Protein AF-A0A392TXR9-F1 (afdb_monomer_lite)

Radius of gyration: 29.68 Å; chains: 1; bounding box: 68×68×50 Å

Structure (mmCIF, N/CA/C/O backbone):
data_AF-A0A392TXR9-F1
#
_entry.id   AF-A0A392TXR9-F1
#
loop_
_atom_site.group_PDB
_atom_site.id
_atom_site.type_symbol
_atom_site.label_atom_id
_atom_site.label_alt_id
_atom_site.label_comp_id
_atom_site.label_asym_id
_atom_site.label_entity_id
_atom_site.label_seq_id
_atom_site.pdbx_PDB_ins_code
_atom_site.Cartn_x
_atom_site.Cartn_y
_atom_site.Cartn_z
_atom_site.occupancy
_atom_site.B_iso_or_equiv
_atom_site.auth_seq_id
_atom_site.auth_comp_id
_atom_site.auth_asym_id
_atom_site.auth_atom_id
_atom_site.pdbx_PDB_model_num
ATOM 1 N N . GLU A 1 1 ? -50.868 -51.669 -35.263 1.00 37.38 1 GLU A N 1
ATOM 2 C CA . GLU A 1 1 ? -50.291 -53.020 -35.172 1.00 37.38 1 GLU A CA 1
ATOM 3 C C . GLU A 1 1 ? -49.087 -52.943 -34.246 1.00 37.38 1 GLU A C 1
ATOM 5 O O . GLU A 1 1 ? -48.291 -52.020 -34.374 1.00 37.38 1 GLU A O 1
ATOM 10 N N . GLU A 1 2 ? -49.084 -53.802 -33.234 1.00 44.06 2 GLU A N 1
ATOM 11 C CA . GLU A 1 2 ? -48.123 -53.908 -32.131 1.00 44.06 2 GLU A CA 1
ATOM 12 C C . GLU A 1 2 ? -46.712 -54.308 -32.597 1.00 44.06 2 GLU A C 1
ATOM 14 O O . GLU A 1 2 ? -46.580 -55.230 -33.396 1.00 44.06 2 GLU A O 1
ATOM 19 N N . ALA A 1 3 ? -45.662 -53.721 -32.009 1.00 40.88 3 ALA A N 1
ATOM 20 C CA . ALA A 1 3 ? -44.368 -54.393 -31.824 1.00 40.88 3 ALA A CA 1
ATOM 21 C C . ALA A 1 3 ? -43.536 -53.700 -30.727 1.00 40.88 3 ALA A C 1
ATOM 23 O O . ALA A 1 3 ? -43.191 -52.525 -30.826 1.00 40.88 3 ALA A O 1
ATOM 24 N N . GLY A 1 4 ? -43.246 -54.463 -29.672 1.00 40.66 4 GLY A N 1
ATOM 25 C CA . GLY A 1 4 ? -42.665 -54.048 -28.397 1.00 40.66 4 GLY A CA 1
ATOM 26 C C . GLY A 1 4 ? -41.160 -53.694 -28.359 1.00 40.66 4 GLY A C 1
ATOM 27 O O . GLY A 1 4 ? 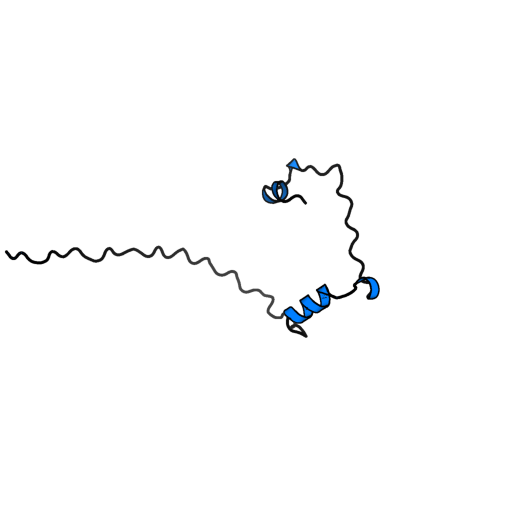-40.536 -53.376 -29.369 1.00 40.66 4 GLY A O 1
ATOM 28 N N . PRO A 1 5 ? -40.566 -53.694 -27.146 1.00 53.47 5 PRO A N 1
ATOM 29 C CA . PRO A 1 5 ? -39.442 -52.841 -26.766 1.00 53.47 5 PRO A CA 1
ATOM 30 C C . PRO A 1 5 ? -38.077 -53.491 -27.031 1.00 53.47 5 PRO A C 1
ATOM 32 O O . PRO A 1 5 ? -37.891 -54.681 -26.784 1.00 53.47 5 PRO A O 1
ATOM 35 N N . SER A 1 6 ? -37.067 -52.704 -27.425 1.00 43.22 6 SER A N 1
ATOM 36 C CA . SER A 1 6 ? -35.691 -53.204 -27.566 1.00 43.22 6 SER A CA 1
ATOM 37 C C . SER A 1 6 ? -34.687 -52.412 -26.730 1.00 43.22 6 SER A C 1
ATOM 39 O O . SER A 1 6 ? -34.286 -51.295 -27.045 1.00 43.22 6 SER A O 1
ATOM 41 N N . ARG A 1 7 ? -34.250 -53.086 -25.668 1.00 55.78 7 ARG A N 1
ATOM 42 C CA . ARG A 1 7 ? -33.198 -52.750 -24.706 1.00 55.78 7 ARG A CA 1
ATOM 43 C C . ARG A 1 7 ? -31.870 -52.408 -25.398 1.00 55.78 7 ARG A C 1
ATOM 45 O O . ARG A 1 7 ? -31.314 -53.259 -26.088 1.00 55.78 7 ARG A O 1
ATOM 52 N N . ARG A 1 8 ? -31.295 -51.231 -25.129 1.00 48.53 8 ARG A N 1
ATOM 53 C CA . ARG A 1 8 ? -29.838 -50.993 -25.202 1.00 48.53 8 ARG A CA 1
ATOM 54 C C . ARG A 1 8 ? -29.432 -50.159 -23.987 1.00 48.53 8 ARG A C 1
ATOM 56 O O . ARG A 1 8 ? -30.063 -49.152 -23.694 1.00 48.53 8 ARG A O 1
ATOM 63 N N . GLY A 1 9 ? -28.491 -50.703 -23.217 1.00 45.00 9 GLY A N 1
ATOM 64 C CA . GLY A 1 9 ? -28.224 -50.358 -21.821 1.00 45.00 9 GLY A CA 1
ATOM 65 C C . GLY A 1 9 ? -27.624 -48.969 -21.573 1.00 45.00 9 GLY A C 1
ATOM 66 O O . GLY A 1 9 ? -27.340 -48.233 -22.515 1.00 45.00 9 GLY A O 1
ATOM 67 N N . PRO A 1 10 ? -27.420 -48.611 -20.293 1.00 48.44 10 PRO A N 1
ATOM 68 C CA . PRO A 1 10 ? -26.848 -47.328 -19.923 1.00 48.44 10 PRO A CA 1
ATOM 69 C C . PRO A 1 10 ? -25.385 -47.272 -20.366 1.00 48.44 10 PRO A C 1
ATOM 71 O O . PRO A 1 10 ? -24.545 -48.042 -19.892 1.00 48.44 10 PRO A O 1
ATOM 74 N N . ASP A 1 11 ? -25.097 -46.342 -21.272 1.00 46.53 11 ASP A N 1
ATOM 75 C CA . ASP A 1 11 ? -23.750 -45.903 -21.605 1.00 46.53 11 ASP A CA 1
ATOM 76 C C . ASP A 1 11 ? -23.081 -45.439 -20.304 1.00 46.53 11 ASP A C 1
ATOM 78 O O . ASP A 1 11 ? -23.426 -44.403 -19.726 1.00 46.53 11 ASP A O 1
ATOM 82 N N . LYS A 1 12 ? -22.193 -46.277 -19.755 1.00 53.44 12 LYS A N 1
ATOM 83 C CA . LYS A 1 12 ? -21.396 -45.943 -18.576 1.00 53.44 12 LYS A CA 1
ATOM 84 C C . LYS A 1 12 ? -20.427 -44.842 -18.986 1.00 53.44 12 LYS A C 1
ATOM 86 O O . LYS A 1 12 ? -19.269 -45.111 -19.308 1.00 53.44 12 LYS A O 1
ATOM 91 N N . ARG A 1 13 ? -20.906 -43.598 -18.933 1.00 55.50 13 ARG A N 1
ATOM 92 C CA . ARG A 1 13 ? -20.107 -42.378 -18.970 1.00 55.50 13 ARG A CA 1
ATOM 93 C C . ARG A 1 13 ? -19.114 -42.467 -17.819 1.00 55.50 13 ARG A C 1
ATOM 95 O O . ARG A 1 13 ? -19.419 -42.126 -16.681 1.00 55.50 13 ARG A O 1
ATOM 102 N N . LYS A 1 14 ? -17.938 -43.014 -18.123 1.00 58.56 14 LYS A N 1
ATOM 103 C CA . LYS A 1 14 ? -16.771 -43.069 -17.253 1.00 58.56 14 LYS A CA 1
ATOM 104 C C . LYS A 1 14 ? -16.451 -41.627 -16.901 1.00 58.56 14 LYS A C 1
ATOM 106 O O . LYS A 1 14 ? -15.850 -40.911 -17.700 1.00 58.56 14 LYS A O 1
ATOM 111 N N . GLU A 1 15 ? -16.952 -41.195 -15.747 1.00 53.91 15 GLU A N 1
ATOM 112 C CA . GLU A 1 15 ? -16.568 -39.960 -15.091 1.00 53.91 15 GLU A CA 1
ATOM 113 C C . GLU A 1 15 ? -15.045 -39.969 -15.093 1.00 53.91 15 GLU A C 1
ATOM 115 O O . GLU A 1 15 ? -14.403 -40.778 -14.419 1.00 53.91 15 GLU A O 1
ATOM 120 N N . ARG A 1 16 ? -14.462 -39.160 -15.983 1.00 52.94 16 ARG A N 1
ATOM 121 C CA . ARG A 1 16 ? -13.044 -38.850 -15.947 1.00 52.94 16 ARG A CA 1
ATOM 122 C C . ARG A 1 16 ? -12.870 -38.155 -14.611 1.00 52.94 16 ARG A C 1
ATOM 124 O O . ARG A 1 16 ? -13.080 -36.954 -14.508 1.00 52.94 16 ARG A O 1
ATOM 131 N N . GLN A 1 17 ? -12.575 -38.940 -13.582 1.00 60.97 17 GLN A N 1
ATOM 132 C CA . GLN A 1 17 ? -12.075 -38.434 -12.326 1.00 60.97 17 GLN A CA 1
ATOM 133 C C . GLN A 1 17 ? -10.799 -37.696 -12.697 1.00 60.97 17 GLN A C 1
ATOM 135 O O . GLN A 1 17 ? -9.771 -38.302 -13.002 1.00 60.97 17 GLN A O 1
ATOM 140 N N . SER A 1 18 ? -10.916 -36.375 -12.790 1.00 62.69 18 SER A N 1
ATOM 141 C CA . SER A 1 18 ? -9.782 -35.482 -12.915 1.00 62.69 18 SER A CA 1
ATOM 142 C C . SER A 1 18 ? -8.778 -35.890 -11.838 1.00 62.69 18 SER A C 1
ATOM 144 O O . SER A 1 18 ? -9.198 -36.100 -10.693 1.00 62.69 18 SER A O 1
ATOM 146 N N . PRO A 1 19 ? -7.485 -36.050 -12.164 1.00 59.88 19 PRO A N 1
ATOM 147 C CA . PRO A 1 19 ? -6.492 -36.401 -11.162 1.00 59.88 19 PRO A CA 1
ATOM 148 C C . PRO A 1 19 ? -6.589 -35.378 -10.030 1.00 59.88 19 PRO A C 1
ATOM 150 O O . PRO A 1 19 ? -6.416 -34.176 -10.254 1.00 59.88 19 PRO A O 1
ATOM 153 N N . LYS A 1 20 ? -6.953 -35.851 -8.830 1.00 71.88 20 LYS A N 1
ATOM 154 C CA . LYS A 1 20 ? -6.998 -35.024 -7.625 1.00 71.88 20 LYS A CA 1
ATOM 155 C C . LYS A 1 20 ? -5.599 -34.450 -7.455 1.00 71.88 20 LYS A C 1
ATOM 157 O O . LYS A 1 20 ? -4.665 -35.193 -7.166 1.00 71.88 20 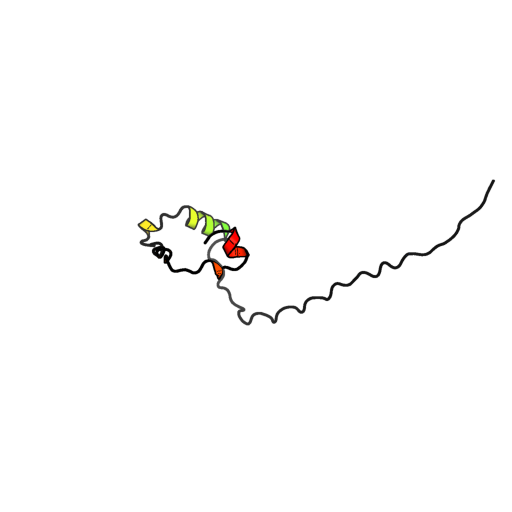LYS A O 1
ATOM 162 N N . GLN A 1 21 ? -5.460 -33.149 -7.698 1.00 72.38 21 GLN A N 1
ATOM 163 C CA . GLN A 1 21 ? -4.214 -32.434 -7.457 1.00 72.38 21 GLN A CA 1
ATOM 164 C C . GLN A 1 21 ? -3.790 -32.724 -6.010 1.00 72.38 21 GLN A C 1
ATOM 166 O O . GLN A 1 21 ? -4.637 -32.621 -5.111 1.00 72.38 21 GLN A O 1
ATOM 171 N N . PRO A 1 22 ? -2.536 -33.140 -5.765 1.00 75.00 22 PRO A N 1
ATOM 172 C CA . PRO A 1 22 ? -2.068 -33.343 -4.406 1.00 75.00 22 PRO A CA 1
ATOM 173 C C . PRO A 1 22 ? -2.229 -32.023 -3.651 1.00 75.00 22 PRO A C 1
ATOM 175 O O . PRO A 1 22 ? -1.827 -30.964 -4.135 1.00 75.00 22 PRO A O 1
ATOM 178 N N . LYS A 1 23 ? -2.876 -32.076 -2.481 1.00 80.00 23 LYS A N 1
ATOM 179 C CA . LYS A 1 23 ? -3.009 -30.889 -1.636 1.00 80.00 23 LYS A CA 1
ATOM 180 C C . LYS A 1 23 ? -1.599 -30.405 -1.283 1.00 80.00 23 LYS A C 1
ATOM 182 O O . LYS A 1 23 ? -0.761 -31.243 -0.939 1.00 80.00 23 LYS A O 1
ATOM 187 N N . PRO A 1 24 ? -1.326 -29.092 -1.360 1.00 79.06 24 PRO A N 1
ATOM 188 C CA . PRO A 1 24 ? -0.045 -28.568 -0.922 1.00 79.06 24 PRO A CA 1
ATOM 189 C C . PRO A 1 24 ? 0.189 -28.948 0.548 1.00 79.06 24 PRO A C 1
ATOM 191 O O . PRO A 1 24 ? -0.782 -29.073 1.307 1.00 79.06 24 PRO A O 1
ATOM 194 N N . PRO A 1 25 ? 1.454 -29.150 0.959 1.00 79.44 25 PRO A N 1
ATOM 195 C CA . PRO A 1 25 ? 1.775 -29.420 2.352 1.00 79.44 25 PRO A CA 1
ATOM 196 C C . PRO A 1 25 ? 1.177 -28.318 3.238 1.00 79.44 25 PRO A C 1
ATOM 198 O O . PRO A 1 25 ? 1.205 -27.144 2.849 1.00 79.44 25 PRO A O 1
ATOM 201 N N . PRO A 1 26 ? 0.609 -28.675 4.405 1.00 74.81 26 PRO A N 1
ATOM 202 C CA . PRO A 1 26 ? 0.005 -27.695 5.292 1.00 74.81 26 PRO A CA 1
ATOM 203 C C . PRO A 1 26 ? 1.045 -26.636 5.656 1.00 74.81 26 PRO A C 1
ATOM 205 O O . PRO A 1 26 ? 2.195 -26.950 5.976 1.00 74.81 26 PRO A O 1
ATOM 208 N N . SER A 1 27 ? 0.640 -25.371 5.557 1.00 77.19 27 SER A N 1
ATOM 209 C CA . SER A 1 27 ? 1.500 -24.249 5.914 1.00 77.19 27 SER A CA 1
ATOM 210 C C . SER A 1 27 ? 1.978 -24.410 7.357 1.00 77.19 27 SER A C 1
ATOM 212 O O . SER A 1 27 ? 1.174 -24.623 8.261 1.00 77.19 27 SER A O 1
ATOM 214 N N . LYS A 1 28 ? 3.288 -24.261 7.583 1.00 79.75 28 LYS A N 1
ATOM 215 C CA . LYS A 1 28 ? 3.876 -24.197 8.934 1.00 79.75 28 LYS A CA 1
ATOM 216 C C . LYS A 1 28 ? 3.446 -22.935 9.691 1.00 79.75 28 LYS A C 1
ATOM 218 O O . LYS A 1 28 ? 3.669 -22.827 10.890 1.00 79.75 28 LYS A O 1
ATOM 223 N N . PHE A 1 29 ? 2.870 -21.965 8.983 1.00 77.25 29 PHE A N 1
ATOM 224 C CA . PHE A 1 29 ? 2.388 -20.718 9.545 1.00 77.25 29 PHE A CA 1
ATOM 225 C C . PHE A 1 29 ? 0.938 -20.899 10.004 1.00 77.25 29 PHE A C 1
ATOM 227 O O . PHE A 1 29 ? 0.007 -20.818 9.203 1.00 77.25 29 PHE A O 1
ATOM 234 N N . THR A 1 30 ? 0.762 -21.205 11.288 1.00 72.00 30 THR A N 1
ATOM 235 C CA . THR A 1 30 ? -0.541 -21.517 11.898 1.00 72.00 30 THR A CA 1
ATOM 236 C C . THR A 1 30 ? -1.182 -20.334 12.625 1.00 72.00 30 THR A C 1
ATOM 238 O O . THR A 1 30 ? -2.302 -20.462 13.111 1.00 72.00 30 THR A O 1
ATOM 241 N N . GLY A 1 31 ? -0.508 -19.183 12.705 1.00 81.69 31 GLY A N 1
ATOM 242 C CA . GLY A 1 31 ? -0.951 -18.051 13.518 1.00 81.69 31 GLY A CA 1
ATOM 243 C C . GLY A 1 31 ? -0.908 -16.737 12.758 1.00 81.69 31 GLY A C 1
ATOM 244 O O . GLY A 1 31 ? 0.099 -16.037 12.790 1.00 81.69 31 GLY A O 1
ATOM 245 N N . TYR A 1 32 ? -2.014 -16.377 12.110 1.00 82.00 32 TYR A N 1
ATOM 246 C CA . TYR A 1 32 ? -2.250 -14.974 11.782 1.00 82.00 32 TYR A CA 1
ATOM 247 C C . TYR A 1 32 ? -2.812 -14.286 13.021 1.00 82.00 32 TYR A C 1
ATOM 249 O O . TYR A 1 32 ? -3.757 -14.787 13.632 1.00 82.00 32 TYR A O 1
ATOM 257 N N . THR A 1 33 ? -2.268 -13.124 13.370 1.00 86.38 33 THR A N 1
ATOM 258 C CA . THR A 1 33 ? -2.942 -12.228 14.309 1.00 86.38 33 THR A CA 1
ATOM 259 C C . THR A 1 33 ? -4.288 -11.833 13.692 1.00 86.38 33 THR A C 1
ATOM 261 O O . THR A 1 33 ? -4.297 -11.356 12.550 1.00 86.38 33 THR A O 1
ATOM 264 N N . PRO A 1 34 ? -5.426 -12.051 14.378 1.00 88.19 34 PRO A N 1
ATOM 265 C CA . PRO A 1 34 ? -6.718 -11.626 13.861 1.00 88.19 34 PRO A CA 1
ATOM 266 C C . PRO A 1 34 ? -6.741 -10.103 13.712 1.00 88.19 34 PRO A C 1
ATOM 268 O O . PRO A 1 34 ? -6.076 -9.375 14.448 1.00 88.19 34 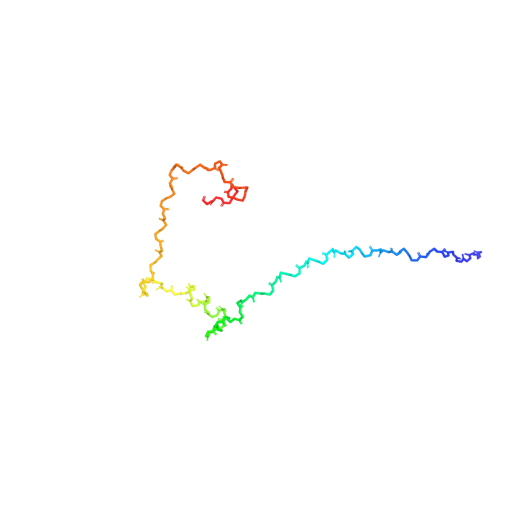PRO A O 1
ATOM 271 N N . LEU A 1 35 ? -7.502 -9.614 12.737 1.00 88.50 35 LEU A N 1
ATOM 272 C CA . LEU A 1 35 ? -7.656 -8.180 12.526 1.00 88.50 35 LEU A CA 1
ATOM 273 C C . LEU A 1 35 ? -8.491 -7.569 13.658 1.00 88.50 35 LEU A C 1
ATOM 275 O O . LEU A 1 35 ? -9.507 -8.133 14.057 1.00 88.50 35 LEU A O 1
ATOM 279 N N . ASN A 1 36 ? -8.112 -6.372 14.109 1.00 92.31 36 ASN A N 1
ATOM 280 C CA . ASN A 1 36 ? -8.855 -5.621 15.130 1.00 92.31 36 ASN A CA 1
ATOM 281 C C . ASN A 1 36 ? -10.233 -5.127 14.639 1.00 92.31 36 ASN A C 1
ATOM 283 O O . ASN A 1 36 ? -11.065 -4.706 15.437 1.00 92.31 36 ASN A O 1
ATOM 287 N N . ALA A 1 37 ? -10.465 -5.139 13.325 1.00 93.19 37 ALA A N 1
ATOM 288 C CA . ALA A 1 37 ? -11.693 -4.703 12.673 1.00 93.19 37 ALA A CA 1
ATOM 289 C C . ALA A 1 37 ? -11.965 -5.571 11.430 1.00 93.19 37 ALA A C 1
ATOM 291 O O . ALA A 1 37 ? -11.027 -6.147 10.870 1.00 93.19 37 ALA A O 1
ATOM 292 N N . PRO A 1 38 ? -13.226 -5.665 10.963 1.00 94.75 38 PRO A N 1
ATOM 293 C CA . PRO A 1 38 ? -13.535 -6.350 9.715 1.00 94.75 38 PRO A CA 1
ATOM 294 C C . PRO A 1 38 ? -12.797 -5.704 8.539 1.00 94.75 38 PRO A C 1
ATOM 296 O O . PRO A 1 38 ? -12.561 -4.490 8.511 1.00 94.75 38 PRO A O 1
ATOM 299 N N . ARG A 1 39 ? -12.453 -6.531 7.550 1.00 94.12 39 ARG A N 1
ATOM 300 C CA . ARG A 1 39 ? -11.638 -6.141 6.393 1.00 94.12 39 ARG A CA 1
ATOM 301 C C . ARG A 1 39 ? -12.235 -4.948 5.649 1.00 94.12 39 ARG A C 1
ATOM 303 O O . ARG A 1 39 ? -11.499 -4.055 5.239 1.00 94.12 39 ARG A O 1
ATOM 310 N N . GLU A 1 40 ? -13.554 -4.916 5.509 1.00 95.81 40 GLU A N 1
ATOM 311 C CA . GLU A 1 40 ? -14.293 -3.870 4.801 1.00 95.81 40 GLU A CA 1
ATOM 312 C C . GLU A 1 40 ? -14.102 -2.505 5.469 1.00 95.81 40 GLU A C 1
ATOM 314 O O . GLU A 1 40 ? -13.885 -1.509 4.780 1.00 95.8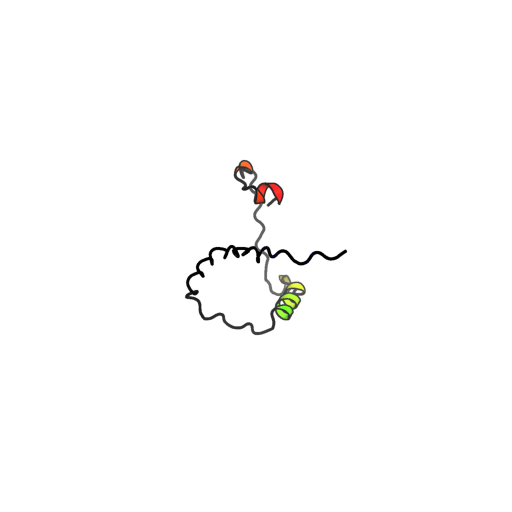1 40 GLU A O 1
ATOM 319 N N . ARG A 1 41 ? -14.110 -2.459 6.810 1.00 95.25 41 ARG A N 1
ATOM 320 C CA . ARG A 1 41 ? -13.884 -1.217 7.565 1.00 95.25 41 ARG A CA 1
ATOM 321 C C . ARG A 1 41 ? -12.462 -0.702 7.381 1.00 95.25 41 ARG A C 1
ATOM 323 O O . ARG A 1 41 ? -12.293 0.477 7.097 1.00 95.25 41 ARG A O 1
ATOM 330 N N . ILE A 1 42 ? -11.465 -1.586 7.471 1.00 93.69 42 ILE A N 1
ATOM 331 C CA . ILE A 1 42 ? -10.055 -1.216 7.275 1.00 93.69 42 ILE A CA 1
ATOM 332 C C . ILE A 1 42 ? -9.848 -0.645 5.866 1.00 93.69 42 ILE A C 1
ATOM 334 O O . ILE A 1 42 ? -9.217 0.396 5.705 1.00 93.69 42 ILE A O 1
ATOM 338 N N . LEU A 1 43 ? -10.405 -1.291 4.837 1.00 92.38 43 LEU A N 1
ATOM 339 C CA . LEU A 1 43 ? -10.279 -0.823 3.454 1.00 92.38 43 LEU A CA 1
ATOM 340 C C . LEU A 1 43 ? -10.972 0.526 3.222 1.00 92.38 43 LEU A C 1
ATOM 342 O O . LEU A 1 43 ? -10.407 1.381 2.536 1.00 92.38 43 LEU A O 1
ATOM 346 N N . ALA A 1 44 ? -12.161 0.737 3.790 1.00 93.81 44 ALA A N 1
ATOM 347 C CA . ALA A 1 44 ? -12.861 2.018 3.705 1.00 93.81 44 ALA A CA 1
ATOM 348 C C . ALA A 1 44 ? -12.069 3.145 4.392 1.00 93.81 44 ALA A C 1
ATOM 350 O O . ALA A 1 44 ? -11.883 4.217 3.812 1.00 93.81 44 ALA A O 1
ATOM 351 N N . GLU A 1 45 ? -11.536 2.882 5.587 1.00 91.19 45 GLU A N 1
ATOM 352 C CA . GLU A 1 45 ? -10.709 3.834 6.330 1.00 91.19 45 GLU A CA 1
ATOM 353 C C . GLU A 1 45 ? -9.454 4.207 5.536 1.00 91.19 45 GLU A C 1
ATOM 355 O O . GLU A 1 45 ? -9.251 5.383 5.245 1.00 91.19 45 GLU A O 1
ATOM 360 N N . VAL A 1 46 ? -8.682 3.217 5.076 1.00 90.50 46 VAL A N 1
ATOM 361 C CA . VAL A 1 46 ? -7.476 3.413 4.249 1.00 90.50 46 VAL A CA 1
ATOM 362 C C . VAL A 1 46 ? -7.790 4.206 2.977 1.00 90.50 46 VAL A C 1
ATOM 364 O O . VAL A 1 46 ? -7.015 5.075 2.590 1.00 90.50 46 VAL A O 1
ATOM 367 N N . SER A 1 47 ? -8.935 3.953 2.340 1.00 89.38 47 SER A N 1
ATOM 368 C CA . SER A 1 47 ? -9.330 4.660 1.111 1.00 89.38 47 SER A CA 1
ATOM 369 C C . SER A 1 47 ? -9.671 6.133 1.354 1.00 89.38 47 SER A C 1
ATOM 371 O O . SER A 1 47 ? -9.426 6.976 0.494 1.00 89.38 47 SER A O 1
ATOM 373 N N . SER A 1 48 ? -10.234 6.448 2.521 1.00 89.19 48 SER A N 1
ATOM 374 C CA . SER A 1 48 ? -10.594 7.817 2.920 1.00 89.19 48 SER A CA 1
ATOM 375 C C . SER A 1 48 ? -9.472 8.566 3.657 1.00 89.19 48 SER A C 1
ATOM 377 O O . SER A 1 48 ? -9.529 9.789 3.811 1.00 89.19 48 SER A O 1
ATOM 379 N N . ALA A 1 49 ? -8.442 7.850 4.114 1.00 88.69 49 ALA A N 1
ATOM 380 C CA . ALA A 1 49 ? -7.375 8.396 4.935 1.00 88.69 49 ALA A CA 1
ATOM 381 C C . ALA A 1 49 ? -6.475 9.363 4.155 1.00 88.69 49 ALA A C 1
ATOM 383 O O . ALA A 1 49 ? -5.980 9.085 3.061 1.00 88.69 49 ALA A O 1
ATOM 384 N N . ASN A 1 50 ? -6.170 10.505 4.774 1.00 87.12 50 ASN A N 1
ATOM 385 C CA . ASN A 1 50 ? -5.168 11.423 4.249 1.00 87.12 50 ASN A CA 1
ATOM 386 C C . ASN A 1 50 ? -3.780 11.056 4.791 1.00 87.12 50 ASN A C 1
ATOM 388 O O . ASN A 1 50 ? -3.327 11.597 5.801 1.00 87.12 50 ASN A O 1
ATOM 392 N N . PHE A 1 51 ? -3.088 10.167 4.079 1.00 86.12 51 PHE A N 1
ATOM 393 C CA . PHE A 1 51 ? -1.750 9.674 4.434 1.00 86.12 51 PHE A CA 1
ATOM 394 C C . PHE A 1 51 ? -0.718 10.784 4.672 1.00 86.12 51 PHE A C 1
ATOM 396 O O . PHE A 1 51 ? 0.160 10.636 5.519 1.00 86.12 51 PHE A O 1
ATOM 403 N N . LYS A 1 52 ? -0.864 11.940 4.006 1.00 83.00 52 LYS A N 1
ATOM 404 C CA . LYS A 1 52 ? 0.029 13.091 4.212 1.00 83.00 52 LYS A CA 1
ATOM 405 C C . LYS A 1 52 ? -0.091 13.669 5.625 1.00 83.00 52 LYS A C 1
ATOM 407 O O . LYS A 1 52 ? 0.923 14.077 6.179 1.00 83.00 52 LYS A O 1
ATOM 412 N N . LYS A 1 53 ? -1.297 13.677 6.214 1.00 84.31 53 LYS A N 1
ATOM 413 C CA . LYS A 1 53 ? -1.518 14.135 7.601 1.00 84.31 53 LYS A CA 1
ATOM 414 C C . LYS A 1 53 ? -0.881 13.195 8.625 1.00 84.31 53 LYS A C 1
ATOM 416 O O . LYS A 1 53 ? -0.448 13.650 9.672 1.00 84.31 53 LYS A O 1
ATOM 421 N N . ALA A 1 54 ? -0.792 11.907 8.301 1.00 82.94 54 ALA A N 1
ATOM 422 C CA . ALA A 1 54 ? -0.149 10.893 9.131 1.00 82.94 54 ALA A CA 1
ATOM 423 C C . ALA A 1 54 ? 1.368 10.772 8.877 1.00 82.94 54 ALA A C 1
ATOM 425 O O . ALA A 1 54 ? 1.983 9.803 9.311 1.00 82.94 54 ALA A O 1
ATOM 426 N N . CYS A 1 55 ? 1.973 11.704 8.126 1.00 81.75 55 CYS A N 1
ATOM 427 C CA . CYS A 1 55 ? 3.371 11.638 7.676 1.00 81.75 55 CYS A CA 1
ATOM 428 C C . CYS A 1 55 ? 3.726 10.357 6.890 1.00 81.75 55 CYS A C 1
ATOM 430 O O . CYS A 1 55 ? 4.901 10.076 6.647 1.00 81.75 55 CYS A O 1
ATOM 432 N N . ILE A 1 56 ? 2.725 9.600 6.432 1.00 86.44 56 ILE A N 1
ATOM 433 C CA . ILE A 1 56 ? 2.901 8.417 5.597 1.00 86.44 56 ILE A CA 1
ATOM 434 C C . ILE A 1 56 ? 3.132 8.913 4.173 1.00 86.44 56 ILE A C 1
ATOM 436 O O . ILE A 1 56 ? 2.215 9.338 3.462 1.00 86.44 56 ILE A O 1
ATOM 440 N N . ARG A 1 57 ? 4.400 8.907 3.760 1.00 85.75 57 ARG A N 1
ATOM 441 C CA . ARG A 1 57 ? 4.802 9.307 2.414 1.00 85.75 57 ARG A CA 1
ATOM 442 C C . ARG A 1 57 ? 4.860 8.084 1.514 1.00 85.75 57 ARG A C 1
ATOM 444 O O . ARG A 1 57 ? 5.528 7.105 1.830 1.00 85.75 57 ARG A O 1
ATOM 451 N N . TYR A 1 58 ? 4.217 8.180 0.356 1.00 81.06 58 TYR A N 1
ATOM 452 C CA . TYR A 1 58 ? 4.378 7.176 -0.685 1.00 81.06 58 TYR A CA 1
ATOM 453 C C . TYR A 1 58 ? 5.855 7.060 -1.085 1.00 81.06 58 TYR A C 1
ATOM 455 O O . TYR A 1 58 ? 6.522 8.096 -1.233 1.00 81.06 58 TYR A O 1
ATOM 463 N N . PRO A 1 59 ? 6.375 5.833 -1.276 1.00 84.44 59 PRO A N 1
ATOM 464 C CA . PRO A 1 59 ? 7.700 5.659 -1.844 1.00 84.44 59 PRO A CA 1
ATOM 465 C C . PRO A 1 59 ? 7.759 6.402 -3.179 1.00 84.44 59 PRO A C 1
ATOM 467 O O . PRO A 1 59 ? 6.817 6.361 -3.974 1.00 84.44 59 PRO A O 1
ATOM 470 N N . LYS A 1 60 ? 8.856 7.130 -3.409 1.00 80.88 60 LYS A N 1
ATOM 471 C CA . LYS A 1 60 ? 9.062 7.815 -4.686 1.00 80.88 60 LYS A CA 1
ATOM 472 C C . LYS A 1 60 ? 9.055 6.753 -5.780 1.00 80.88 60 LYS A C 1
ATOM 474 O O . LYS A 1 60 ? 9.853 5.819 -5.718 1.00 80.88 60 LYS A O 1
ATOM 479 N N . GLN A 1 61 ? 8.174 6.903 -6.768 1.00 78.44 61 GLN A N 1
ATOM 480 C CA . GLN A 1 61 ? 8.298 6.120 -7.989 1.00 78.44 61 GLN A CA 1
ATOM 481 C C . GLN A 1 61 ? 9.678 6.407 -8.573 1.00 78.44 61 GLN A C 1
ATOM 483 O O .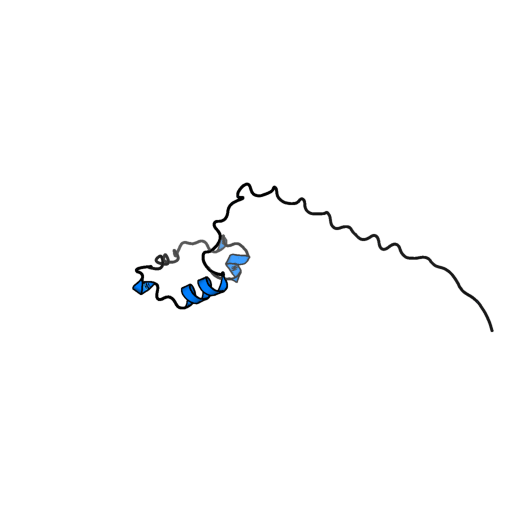 GLN A 1 61 ? 10.061 7.566 -8.757 1.00 78.44 61 GLN A O 1
ATOM 488 N N . LEU A 1 62 ? 10.454 5.348 -8.776 1.00 76.75 62 LEU A N 1
ATOM 489 C CA . LEU A 1 6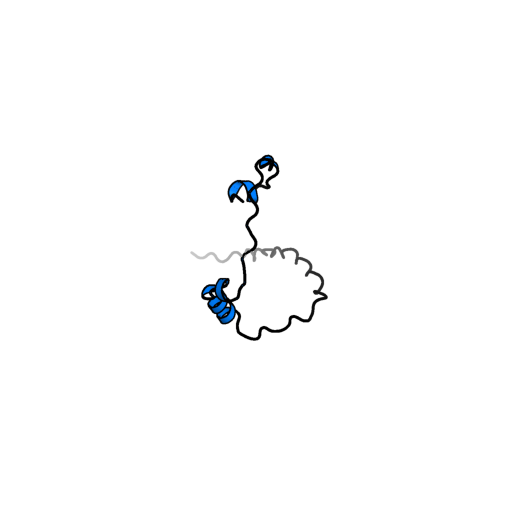2 ? 11.741 5.481 -9.429 1.00 76.75 62 LEU A CA 1
ATOM 490 C C . LEU A 1 62 ? 11.487 5.837 -10.896 1.00 76.75 62 LEU A C 1
ATOM 492 O O . LEU A 1 62 ? 10.574 5.268 -11.500 1.00 76.75 62 LEU A O 1
ATOM 496 N N . PRO A 1 63 ? 12.272 6.758 -11.481 1.00 77.06 63 PRO A N 1
ATOM 497 C CA . PRO A 1 63 ? 12.174 7.024 -12.904 1.00 77.06 63 PRO A CA 1
ATOM 498 C C . PRO A 1 63 ? 12.417 5.719 -13.662 1.00 77.06 63 PRO A C 1
ATOM 500 O O . PRO A 1 63 ? 13.371 4.987 -13.373 1.00 77.06 63 PRO A O 1
ATOM 503 N N . ILE A 1 64 ? 11.542 5.429 -14.626 1.00 73.38 64 ILE A N 1
ATOM 504 C CA . ILE A 1 64 ? 11.716 4.299 -15.536 1.00 73.38 64 ILE A CA 1
ATOM 505 C C . ILE A 1 64 ? 13.057 4.513 -16.234 1.00 73.38 64 ILE A C 1
ATOM 507 O O . ILE A 1 64 ? 13.254 5.502 -16.941 1.00 73.38 64 ILE A O 1
ATOM 511 N N . LYS A 1 65 ? 14.016 3.618 -15.984 1.00 76.75 65 LYS A N 1
ATOM 512 C CA . LYS A 1 65 ? 15.344 3.732 -16.588 1.00 76.75 65 LYS A CA 1
ATOM 513 C C . LYS A 1 65 ? 15.198 3.594 -18.108 1.00 76.75 65 LYS A C 1
ATOM 515 O O . LYS A 1 65 ? 14.603 2.633 -18.587 1.00 76.75 65 LYS A O 1
ATOM 520 N N . ALA A 1 66 ? 15.770 4.531 -18.865 1.00 70.00 66 ALA A N 1
ATOM 521 C CA . ALA A 1 66 ? 15.693 4.532 -20.330 1.00 70.00 66 ALA A CA 1
ATOM 522 C C . ALA A 1 66 ? 16.351 3.291 -20.972 1.00 70.00 66 ALA A C 1
ATOM 524 O O . ALA A 1 66 ? 15.917 2.839 -22.022 1.00 70.00 66 ALA A O 1
ATOM 525 N N . ASN A 1 67 ? 17.342 2.693 -20.302 1.00 74.44 67 ASN A N 1
ATOM 526 C CA . ASN A 1 67 ? 18.053 1.492 -20.757 1.00 74.44 67 ASN A CA 1
ATOM 527 C C . ASN A 1 67 ? 17.408 0.173 -20.285 1.00 74.44 67 ASN A C 1
ATOM 529 O O . ASN A 1 67 ? 18.111 -0.810 -20.045 1.00 74.44 67 ASN A O 1
ATOM 533 N N . ILE A 1 68 ? 16.087 0.134 -20.080 1.00 76.81 68 ILE A N 1
ATOM 534 C CA . ILE A 1 68 ? 15.391 -1.127 -19.790 1.00 76.81 68 ILE A CA 1
ATOM 535 C C . ILE A 1 68 ? 15.055 -1.803 -21.114 1.00 76.81 68 ILE A C 1
ATOM 537 O O . ILE A 1 68 ? 14.248 -1.307 -21.899 1.00 76.81 68 ILE A O 1
ATOM 541 N N . ASP A 1 69 ? 15.667 -2.961 -21.337 1.00 79.88 69 ASP A N 1
ATOM 542 C CA . ASP A 1 69 ? 15.368 -3.812 -22.480 1.00 79.88 69 ASP A CA 1
ATOM 543 C C . ASP A 1 69 ? 13.962 -4.416 -22.345 1.00 79.88 69 ASP A C 1
ATOM 545 O O . ASP A 1 69 ? 13.749 -5.461 -21.719 1.00 79.88 69 ASP A O 1
ATOM 549 N N . ARG A 1 70 ? 12.992 -3.743 -22.967 1.00 78.25 70 ARG A N 1
ATOM 550 C CA . ARG A 1 70 ? 11.593 -4.185 -23.050 1.00 78.25 70 ARG A CA 1
ATOM 551 C C . ARG A 1 70 ? 11.437 -5.486 -23.847 1.00 78.25 70 ARG A C 1
ATOM 553 O O . ARG A 1 70 ? 10.402 -6.143 -23.744 1.00 78.25 70 ARG A O 1
ATOM 560 N N . GLY A 1 71 ? 12.456 -5.907 -24.604 1.00 81.94 71 GLY A N 1
ATOM 561 C CA . GLY A 1 71 ? 12.486 -7.197 -25.295 1.00 81.94 71 GLY A CA 1
ATOM 562 C C . GLY A 1 71 ? 12.463 -8.385 -24.330 1.00 81.94 71 GLY A C 1
ATOM 563 O O . GLY A 1 71 ? 11.872 -9.425 -24.644 1.00 81.94 71 GLY A O 1
ATOM 564 N N . LYS A 1 72 ? 12.998 -8.208 -23.115 1.00 82.56 72 LYS A N 1
ATOM 565 C CA . LYS A 1 72 ? 12.999 -9.223 -22.045 1.00 82.56 72 LYS A CA 1
ATOM 566 C C . LYS A 1 72 ? 11.673 -9.322 -21.289 1.00 82.56 72 LYS A C 1
ATOM 568 O O . LYS A 1 72 ? 11.531 -10.177 -20.417 1.00 82.56 72 LYS A O 1
ATOM 573 N N . TYR A 1 73 ? 10.689 -8.483 -21.608 1.00 83.25 73 TYR A N 1
ATOM 574 C CA . TYR A 1 73 ? 9.385 -8.543 -20.959 1.00 83.25 73 TYR A CA 1
ATOM 575 C C . TYR A 1 73 ? 8.660 -9.830 -21.345 1.00 83.25 73 TYR A C 1
ATOM 577 O O . TYR A 1 73 ? 8.579 -10.193 -22.523 1.00 83.25 73 TYR A O 1
ATOM 585 N N . CYS A 1 74 ? 8.105 -10.518 -20.347 1.00 84.56 74 CYS A N 1
ATOM 586 C CA . CYS A 1 74 ? 7.237 -11.660 -20.597 1.00 84.56 74 CYS A CA 1
ATOM 587 C C . CYS A 1 74 ? 5.941 -11.200 -21.291 1.00 84.56 74 CYS A C 1
ATOM 589 O O . CYS A 1 74 ? 5.610 -10.012 -21.302 1.00 84.56 74 CYS A O 1
ATOM 591 N N . ARG A 1 75 ? 5.180 -12.144 -21.863 1.00 82.19 75 ARG A N 1
ATOM 592 C CA . ARG A 1 75 ? 3.944 -11.844 -22.615 1.00 82.19 75 ARG A CA 1
ATOM 593 C C . ARG A 1 75 ? 2.967 -10.949 -21.843 1.00 82.19 75 ARG A C 1
ATOM 595 O O . ARG A 1 75 ? 2.374 -10.063 -22.442 1.00 82.19 75 ARG A O 1
ATOM 602 N N . TYR A 1 76 ? 2.858 -11.141 -20.528 1.00 83.62 76 TYR A N 1
ATOM 603 C CA . TYR A 1 76 ? 2.037 -10.301 -19.657 1.00 83.62 76 TYR A CA 1
ATOM 604 C C . TYR A 1 76 ? 2.537 -8.845 -19.638 1.00 83.62 76 TYR A C 1
ATOM 606 O O . TYR A 1 76 ? 1.796 -7.921 -19.955 1.00 83.62 76 TYR A O 1
ATOM 614 N N . HIS A 1 77 ? 3.826 -8.627 -19.381 1.00 85.06 77 HIS A N 1
ATOM 615 C CA . HIS A 1 77 ? 4.394 -7.277 -19.331 1.00 85.06 77 HIS A CA 1
ATOM 616 C C . HIS A 1 77 ? 4.425 -6.562 -20.690 1.00 85.06 77 HIS A C 1
ATOM 618 O O . HIS A 1 77 ? 4.362 -5.336 -20.727 1.00 85.06 77 HIS A O 1
ATOM 624 N N . ARG A 1 78 ? 4.454 -7.299 -21.810 1.00 80.75 78 ARG A N 1
ATOM 625 C CA . ARG A 1 78 ? 4.350 -6.712 -23.159 1.00 80.75 78 ARG A CA 1
ATOM 626 C C . ARG A 1 78 ? 2.972 -6.104 -23.450 1.00 80.75 78 ARG A C 1
ATOM 628 O O . ARG A 1 78 ? 2.910 -5.134 -24.193 1.00 80.75 78 ARG A O 1
ATOM 635 N N . GLY A 1 79 ? 1.896 -6.678 -22.902 1.00 74.50 79 GLY A N 1
ATOM 636 C CA . GLY A 1 79 ? 0.517 -6.250 -23.174 1.00 74.50 79 GLY A CA 1
ATOM 637 C C . GLY A 1 79 ? -0.043 -5.222 -22.189 1.00 74.50 79 GLY A C 1
ATOM 638 O O . GLY A 1 79 ? -0.842 -4.384 -22.587 1.00 74.50 79 GLY A O 1
ATOM 639 N N . TYR A 1 80 ? 0.380 -5.271 -20.920 1.00 76.12 80 TYR A N 1
ATOM 640 C CA . TYR A 1 80 ? -0.214 -4.450 -19.854 1.00 76.12 80 TYR A CA 1
ATOM 641 C C . TYR A 1 80 ? 0.595 -3.206 -19.465 1.00 76.12 80 TYR A C 1
ATOM 643 O O . TYR A 1 80 ? 0.089 -2.402 -18.694 1.00 76.12 80 TYR A O 1
ATOM 651 N N . GLY A 1 81 ? 1.807 -3.025 -20.009 1.00 65.38 81 GLY A N 1
ATOM 652 C CA . GLY A 1 81 ? 2.585 -1.788 -19.877 1.00 65.38 81 GLY A CA 1
ATOM 653 C C . GLY A 1 81 ? 2.911 -1.403 -18.429 1.00 65.38 81 GLY A C 1
ATOM 654 O O . GLY A 1 81 ? 2.219 -0.587 -17.828 1.00 65.38 81 GLY A O 1
ATOM 655 N N . HIS A 1 82 ? 4.005 -1.953 -17.899 1.00 61.94 82 HIS A N 1
ATOM 656 C CA . HIS A 1 82 ? 4.638 -1.488 -16.661 1.00 61.94 82 HIS A CA 1
ATOM 657 C C . HIS A 1 82 ? 6.032 -0.922 -16.949 1.00 61.94 82 HIS A C 1
ATOM 659 O O . HIS A 1 82 ? 6.758 -1.519 -17.783 1.00 61.94 82 HIS A O 1
#

pLDDT: mean 74.99, std 15.28, range [37.38, 95.81]

Organism: NCBI:txid97028

Foldseek 3Di:
DDDDDDDDDDPPPPPPPPPPDPDPDPDPPPDDDDDPDDPVVVVVCVVPDDCVVVVNDDDDDDPDDPPDDCVPDDPVCVPPPD

Secondary structure (DSSP, 8-state):
--------------------PPPPPPPS---PPPPSS-HHHHHHHHHH--TTTTT-PPPPPPP--TT--GGG--HHHHHHT-

Sequence (82 aa):
EEAGPSRRGPDKRKERQSPKQPKPPPSKFTGYTPLNAPRERILAEVSSANFKKACIRYPKQLPIKANIDRGKYCRYHRGYGH